Protein AF-A0A2M8ADR5-F1 (afdb_monomer)

Structure (mmCIF, N/CA/C/O backbone):
data_AF-A0A2M8ADR5-F1
#
_entry.id   AF-A0A2M8ADR5-F1
#
loop_
_atom_site.group_PDB
_atom_site.id
_atom_site.type_symbol
_atom_site.label_atom_id
_atom_site.label_alt_id
_atom_site.label_comp_id
_atom_site.label_asym_id
_atom_site.label_entity_id
_atom_site.label_seq_id
_atom_site.pdbx_PDB_ins_code
_atom_site.Cartn_x
_atom_site.Cartn_y
_atom_site.Cartn_z
_atom_site.occupancy
_atom_site.B_iso_or_equiv
_atom_site.auth_seq_id
_atom_site.auth_comp_id
_atom_site.auth_asym_id
_atom_site.auth_atom_id
_atom_site.pdbx_PDB_model_num
ATOM 1 N N . MET A 1 1 ? -13.940 2.775 -3.462 1.00 61.47 1 MET A N 1
ATOM 2 C CA . MET A 1 1 ? -12.824 2.615 -2.501 1.00 61.47 1 MET A CA 1
ATOM 3 C C . MET A 1 1 ? -12.978 3.662 -1.404 1.00 61.47 1 MET A C 1
ATOM 5 O O . MET A 1 1 ? -13.566 4.698 -1.704 1.00 61.47 1 MET A O 1
ATOM 9 N N . PRO A 1 2 ? -12.550 3.406 -0.155 1.00 67.50 2 PRO A N 1
ATOM 10 C CA . PRO A 1 2 ? -12.565 4.439 0.879 1.00 67.50 2 PRO A CA 1
ATOM 11 C C . PRO A 1 2 ? -11.746 5.651 0.419 1.00 67.50 2 PRO A C 1
ATOM 13 O O . PRO A 1 2 ? -10.695 5.488 -0.198 1.00 67.50 2 PRO A O 1
ATOM 16 N N . GLN A 1 3 ? -12.255 6.852 0.681 1.00 80.38 3 GLN A N 1
ATOM 17 C CA . GLN A 1 3 ? -11.585 8.098 0.327 1.00 80.38 3 GLN A CA 1
ATOM 18 C C . GLN A 1 3 ? -10.765 8.553 1.536 1.00 80.38 3 GLN A C 1
ATOM 20 O O . GLN A 1 3 ? -11.329 9.037 2.513 1.00 80.38 3 GLN A O 1
ATOM 25 N N . ILE A 1 4 ? -9.453 8.321 1.475 1.00 91.69 4 ILE A 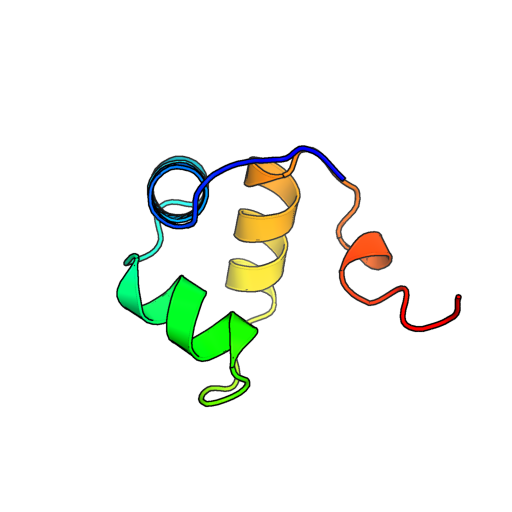N 1
ATOM 26 C CA . ILE A 1 4 ? -8.467 8.726 2.485 1.00 91.69 4 ILE A CA 1
ATOM 27 C C . ILE A 1 4 ? -7.369 9.547 1.809 1.00 91.69 4 ILE A C 1
ATOM 29 O O . ILE A 1 4 ? -7.112 9.387 0.614 1.00 91.69 4 ILE A O 1
ATOM 33 N N . SER A 1 5 ? -6.724 10.432 2.556 1.00 95.38 5 SER A N 1
ATOM 34 C CA . SER A 1 5 ? -5.561 11.179 2.077 1.00 95.38 5 SER A CA 1
ATOM 35 C C . SER A 1 5 ? -4.324 10.281 1.934 1.00 95.38 5 SER A C 1
ATOM 37 O O . SER A 1 5 ? -4.221 9.221 2.555 1.00 95.38 5 SER A O 1
ATOM 39 N N . GLN A 1 6 ? -3.338 10.728 1.147 1.00 95.69 6 GLN A N 1
ATOM 40 C CA . GLN A 1 6 ? -2.033 10.055 1.070 1.00 95.69 6 GLN A CA 1
ATOM 41 C C . GLN A 1 6 ? -1.340 9.992 2.437 1.00 95.69 6 GLN A C 1
ATOM 43 O O . GLN A 1 6 ? -0.629 9.030 2.710 1.00 95.69 6 GLN A O 1
ATOM 48 N N . GLU A 1 7 ? -1.534 11.008 3.282 1.00 97.06 7 GLU A N 1
ATOM 49 C CA . GLU A 1 7 ? -0.974 11.061 4.632 1.00 97.06 7 GLU A CA 1
ATOM 50 C C . GLU A 1 7 ? -1.608 10.005 5.542 1.00 97.06 7 GLU A C 1
ATOM 52 O O . GLU A 1 7 ? -0.890 9.252 6.195 1.00 97.06 7 GLU A O 1
ATOM 57 N N . GLU A 1 8 ? -2.936 9.876 5.523 1.00 97.31 8 GLU A N 1
ATOM 58 C CA . GLU A 1 8 ? -3.645 8.818 6.253 1.00 97.31 8 GLU A CA 1
ATOM 59 C C . GLU A 1 8 ? -3.229 7.427 5.766 1.00 97.31 8 GLU A C 1
ATOM 61 O O . GLU A 1 8 ? -2.890 6.572 6.580 1.00 97.31 8 GLU A O 1
ATOM 66 N N . LEU A 1 9 ? -3.157 7.212 4.447 1.00 97.00 9 LEU A N 1
ATOM 67 C CA . LEU A 1 9 ? -2.702 5.937 3.886 1.00 97.00 9 LEU A CA 1
ATOM 68 C C . LEU A 1 9 ? -1.257 5.613 4.288 1.00 97.00 9 LEU A C 1
ATOM 70 O O . LEU A 1 9 ? -0.946 4.466 4.607 1.00 97.00 9 LEU A O 1
ATOM 74 N N . ALA A 1 10 ? -0.370 6.607 4.263 1.00 97.88 10 ALA A N 1
ATOM 75 C CA . ALA A 1 10 ? 1.025 6.457 4.659 1.00 97.88 10 ALA A CA 1
ATOM 76 C C . ALA A 1 10 ? 1.152 6.049 6.133 1.00 97.88 10 ALA A C 1
ATOM 78 O O . ALA A 1 10 ? 1.892 5.115 6.454 1.00 97.88 10 ALA A O 1
ATOM 79 N N . ASN A 1 11 ? 0.392 6.715 7.005 1.00 98.06 11 ASN A N 1
ATOM 80 C CA . ASN A 1 11 ? 0.354 6.430 8.435 1.00 98.06 11 ASN A CA 1
ATOM 81 C C . ASN A 1 11 ? -0.190 5.021 8.707 1.00 98.06 11 ASN A C 1
ATOM 83 O O . ASN A 1 11 ? 0.483 4.227 9.362 1.00 98.06 11 ASN A O 1
ATOM 87 N N . ASP A 1 12 ? -1.346 4.676 8.139 1.00 97.62 12 ASP A N 1
ATOM 88 C CA . ASP A 1 12 ? -2.002 3.380 8.352 1.00 97.62 12 ASP A CA 1
ATOM 89 C C . ASP A 1 12 ? -1.207 2.205 7.763 1.00 97.62 12 ASP A C 1
ATOM 91 O O . ASP A 1 12 ? -1.241 1.090 8.288 1.00 97.62 12 ASP A O 1
ATOM 95 N N . ALA A 1 13 ? -0.492 2.429 6.657 1.00 97.38 13 ALA A N 1
ATOM 96 C CA . ALA A 1 13 ? 0.343 1.411 6.027 1.00 97.38 13 ALA A CA 1
ATOM 97 C C . ALA A 1 13 ? 1.772 1.354 6.599 1.00 97.38 13 ALA A C 1
ATOM 99 O O . ALA A 1 13 ? 2.540 0.476 6.194 1.00 97.38 13 ALA A O 1
ATOM 100 N N . GLU A 1 14 ? 2.137 2.257 7.517 1.00 97.75 14 GLU A N 1
ATOM 101 C CA . GLU A 1 14 ? 3.494 2.419 8.058 1.00 97.75 14 GLU A CA 1
ATOM 102 C C . GLU A 1 14 ? 4.558 2.544 6.949 1.00 97.75 14 GLU A C 1
ATOM 104 O O . GLU A 1 14 ? 5.571 1.831 6.923 1.00 97.75 14 GLU A O 1
ATOM 109 N N . ILE A 1 15 ? 4.296 3.415 5.973 1.00 97.06 15 ILE A N 1
ATOM 110 C CA . ILE A 1 15 ? 5.159 3.664 4.812 1.00 97.06 15 ILE A CA 1
ATOM 111 C C . ILE A 1 15 ? 5.374 5.176 4.676 1.00 97.06 15 ILE A C 1
ATOM 113 O O . ILE A 1 15 ? 4.433 5.938 4.867 1.00 97.06 15 ILE A O 1
ATOM 117 N N . PRO A 1 16 ? 6.576 5.652 4.299 1.00 97.94 16 PRO A N 1
ATOM 118 C CA . PRO A 1 16 ? 6.797 7.075 4.055 1.00 97.94 16 PRO A CA 1
ATOM 119 C C . PRO A 1 16 ? 5.806 7.669 3.041 1.00 97.94 16 PRO A C 1
ATOM 121 O O . PRO A 1 16 ? 5.616 7.118 1.957 1.00 97.94 16 PRO A O 1
ATOM 124 N N . ILE A 1 17 ? 5.2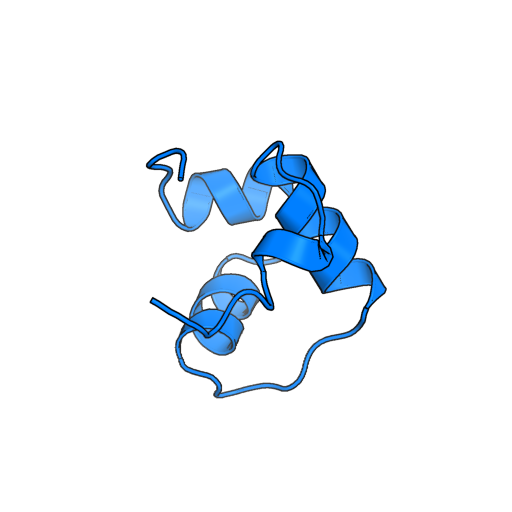33 8.839 3.334 1.00 97.62 17 ILE A N 1
ATOM 125 C CA . ILE A 1 17 ? 4.266 9.510 2.442 1.00 97.62 17 ILE A CA 1
ATOM 126 C C . ILE A 1 17 ? 4.807 9.720 1.017 1.00 97.62 17 ILE A C 1
ATOM 128 O O . ILE A 1 17 ? 4.095 9.542 0.029 1.00 97.62 17 ILE A O 1
ATOM 132 N N . ASN A 1 18 ? 6.107 10.006 0.883 1.00 97.56 18 ASN A N 1
ATOM 133 C CA . ASN A 1 18 ? 6.747 10.155 -0.422 1.00 97.56 18 ASN A CA 1
ATOM 134 C C . ASN A 1 18 ? 6.790 8.841 -1.224 1.00 97.56 18 ASN A C 1
ATOM 136 O O . ASN A 1 18 ? 6.799 8.892 -2.450 1.00 97.56 18 ASN A O 1
ATOM 140 N N . GLN A 1 19 ? 6.805 7.672 -0.577 1.00 97.94 19 GLN A N 1
ATOM 141 C CA . GLN A 1 19 ? 6.695 6.379 -1.254 1.00 97.94 19 GLN A CA 1
ATOM 142 C C . GLN A 1 19 ? 5.285 6.170 -1.806 1.00 97.94 19 GLN A C 1
ATOM 144 O O . GLN A 1 19 ? 5.177 5.759 -2.956 1.00 97.94 19 GLN A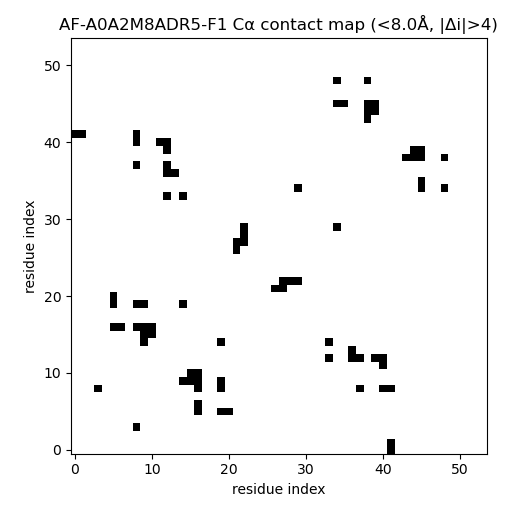 O 1
ATOM 149 N N . ILE A 1 20 ? 4.232 6.512 -1.051 1.00 97.00 20 ILE A N 1
ATOM 150 C CA . ILE A 1 20 ? 2.840 6.441 -1.534 1.00 97.00 20 ILE A CA 1
ATOM 151 C C . ILE A 1 20 ? 2.682 7.270 -2.811 1.00 97.00 20 ILE A C 1
ATOM 153 O O . ILE A 1 20 ? 2.311 6.731 -3.852 1.00 97.00 20 ILE A O 1
ATOM 157 N N . GLY A 1 21 ? 3.091 8.543 -2.780 1.00 97.12 21 GLY A N 1
ATOM 158 C CA . GLY A 1 21 ? 2.997 9.408 -3.959 1.00 97.12 21 GLY A CA 1
ATOM 159 C C . GLY A 1 21 ? 3.807 8.902 -5.163 1.00 97.12 21 GLY A C 1
ATOM 160 O O . GLY A 1 21 ? 3.354 9.013 -6.301 1.00 97.12 21 GLY A O 1
ATOM 161 N N . ARG A 1 22 ? 4.996 8.322 -4.940 1.00 98.00 22 ARG A N 1
ATOM 162 C CA . ARG A 1 22 ? 5.816 7.728 -6.016 1.00 98.00 22 ARG A CA 1
ATOM 163 C C . ARG A 1 22 ? 5.198 6.448 -6.588 1.00 98.00 22 ARG A C 1
ATOM 165 O O . ARG A 1 22 ? 5.379 6.184 -7.773 1.00 98.00 22 ARG A O 1
ATOM 172 N N . ILE A 1 23 ? 4.497 5.656 -5.771 1.00 96.62 23 ILE A N 1
ATOM 173 C CA . ILE A 1 23 ? 3.767 4.458 -6.215 1.00 96.62 23 ILE A CA 1
ATOM 174 C C . ILE A 1 23 ? 2.579 4.867 -7.089 1.00 96.62 23 ILE A C 1
ATOM 176 O O . ILE A 1 23 ? 2.437 4.338 -8.186 1.00 96.62 23 ILE A O 1
ATOM 180 N N . GLU A 1 24 ? 1.774 5.839 -6.651 1.00 93.75 24 GLU A N 1
ATOM 181 C CA . GLU A 1 24 ? 0.603 6.313 -7.407 1.00 93.75 24 GLU A CA 1
ATOM 182 C C . GLU A 1 24 ? 0.973 6.895 -8.776 1.00 93.75 24 GLU A C 1
ATOM 184 O O . GLU A 1 24 ? 0.279 6.659 -9.760 1.00 93.75 24 GLU A O 1
ATOM 189 N N . ARG A 1 25 ? 2.102 7.611 -8.866 1.00 96.06 25 ARG A N 1
ATOM 190 C CA . ARG A 1 25 ? 2.632 8.13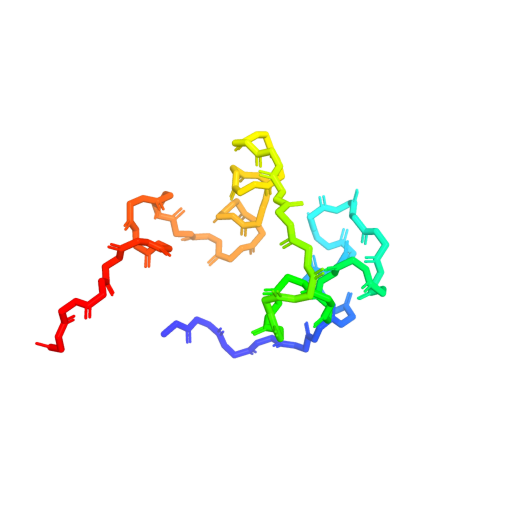7 -10.137 1.00 96.06 25 ARG A CA 1
ATOM 191 C C . ARG A 1 25 ? 3.461 7.126 -10.934 1.00 96.06 25 ARG A C 1
ATOM 193 O O . ARG A 1 25 ? 4.054 7.495 -11.944 1.00 96.06 25 ARG A O 1
ATOM 200 N N . ALA A 1 26 ? 3.539 5.876 -10.476 1.00 95.12 26 ALA A N 1
ATOM 201 C CA . ALA A 1 26 ? 4.340 4.811 -11.081 1.00 95.12 26 ALA A CA 1
ATOM 202 C C . ALA A 1 26 ? 5.838 5.158 -11.269 1.00 95.12 26 ALA A C 1
ATOM 204 O O . ALA A 1 26 ? 6.518 4.606 -12.132 1.00 95.12 26 ALA A O 1
ATOM 205 N N . GLU A 1 27 ? 6.386 6.044 -10.432 1.00 98.31 27 GLU A N 1
ATOM 206 C CA . GLU A 1 27 ? 7.800 6.450 -10.445 1.00 98.31 27 GLU A CA 1
ATOM 207 C C . GLU A 1 27 ? 8.716 5.379 -9.832 1.00 98.31 27 GLU A C 1
ATOM 209 O O . GLU A 1 27 ? 9.928 5.377 -10.063 1.00 98.31 27 GLU A O 1
ATOM 214 N N . ILE A 1 28 ? 8.154 4.476 -9.018 1.00 97.44 28 ILE A N 1
ATOM 215 C CA . ILE A 1 28 ? 8.864 3.333 -8.441 1.00 97.44 28 ILE A CA 1
ATOM 216 C C . ILE A 1 28 ? 8.092 2.034 -8.595 1.00 97.44 28 ILE A C 1
ATOM 218 O O . ILE A 1 28 ? 6.870 1.985 -8.495 1.00 97.44 28 ILE A O 1
ATOM 222 N N . LYS A 1 29 ? 8.853 0.947 -8.723 1.00 96.44 29 LYS A N 1
ATOM 223 C CA . LYS A 1 29 ? 8.370 -0.394 -8.396 1.00 96.44 29 LYS A CA 1
ATOM 224 C C . LYS A 1 29 ? 8.330 -0.542 -6.876 1.00 96.44 29 LYS A C 1
ATOM 226 O O . LYS A 1 29 ? 9.159 0.036 -6.175 1.00 96.44 29 LYS A O 1
ATOM 231 N N . THR A 1 30 ? 7.409 -1.355 -6.375 1.00 96.25 30 THR A N 1
ATOM 232 C CA . THR A 1 30 ? 7.290 -1.642 -4.943 1.00 96.25 30 THR A CA 1
ATOM 233 C C . THR A 1 30 ? 7.202 -3.144 -4.687 1.00 96.25 30 THR A C 1
ATOM 235 O O . THR A 1 30 ? 6.977 -3.930 -5.609 1.00 96.25 30 THR A O 1
ATOM 238 N N . SER A 1 31 ? 7.434 -3.565 -3.447 1.00 97.31 31 SER A N 1
ATOM 239 C CA . SER A 1 31 ? 7.374 -4.974 -3.063 1.00 97.31 31 SER A CA 1
ATOM 240 C C . SER A 1 31 ? 5.932 -5.445 -2.869 1.00 97.31 31 SER A C 1
ATOM 242 O O . SER A 1 31 ? 5.040 -4.671 -2.519 1.00 97.31 31 SER A O 1
ATOM 244 N N . LEU A 1 32 ? 5.711 -6.757 -2.978 1.00 97.25 32 LEU A N 1
ATOM 245 C CA . LEU A 1 32 ? 4.422 -7.362 -2.630 1.00 97.25 32 LEU A CA 1
ATOM 246 C C . LEU A 1 32 ? 4.046 -7.122 -1.155 1.00 97.25 32 LEU A C 1
ATOM 248 O O . LEU A 1 32 ? 2.870 -6.981 -0.834 1.00 97.25 32 LEU A O 1
ATOM 252 N N . SER A 1 33 ? 5.036 -7.019 -0.259 1.00 97.69 33 SER A N 1
ATOM 253 C CA . SER A 1 33 ? 4.802 -6.686 1.150 1.00 97.69 33 SER A CA 1
ATOM 254 C C . SER A 1 33 ? 4.240 -5.274 1.330 1.00 97.69 33 SER A C 1
ATOM 256 O O . SER A 1 33 ? 3.321 -5.090 2.124 1.00 97.69 33 SER A O 1
ATOM 258 N N . THR A 1 34 ? 4.724 -4.294 0.563 1.00 97.62 34 THR A N 1
ATOM 259 C CA . THR A 1 34 ? 4.171 -2.934 0.546 1.00 97.62 34 THR A CA 1
ATOM 260 C C . THR A 1 34 ? 2.744 -2.922 0.010 1.00 97.62 34 THR A C 1
ATOM 262 O O . THR A 1 34 ? 1.866 -2.322 0.621 1.00 97.62 34 THR A O 1
ATOM 265 N N . ILE A 1 35 ? 2.482 -3.642 -1.081 1.00 97.12 35 ILE A N 1
ATOM 266 C CA . ILE A 1 35 ? 1.130 -3.776 -1.645 1.00 97.12 35 ILE A CA 1
ATOM 267 C C . ILE A 1 35 ? 0.176 -4.397 -0.617 1.00 97.12 35 ILE A C 1
ATOM 269 O O . ILE A 1 35 ? -0.944 -3.922 -0.432 1.00 97.12 35 ILE A O 1
ATOM 273 N N . TYR A 1 36 ? 0.632 -5.416 0.116 1.00 97.88 36 TYR A N 1
ATOM 274 C CA . TYR A 1 36 ? -0.147 -6.023 1.190 1.00 97.88 36 TYR A CA 1
ATOM 275 C C . TYR A 1 36 ? -0.446 -5.028 2.321 1.00 97.88 36 TYR A C 1
ATOM 277 O O . TYR A 1 36 ? -1.601 -4.921 2.731 1.00 97.88 36 TYR A O 1
ATOM 285 N N . LYS A 1 37 ? 0.542 -4.245 2.777 1.00 97.88 37 LYS A N 1
ATOM 286 C CA . LYS A 1 37 ? 0.336 -3.177 3.774 1.00 97.88 37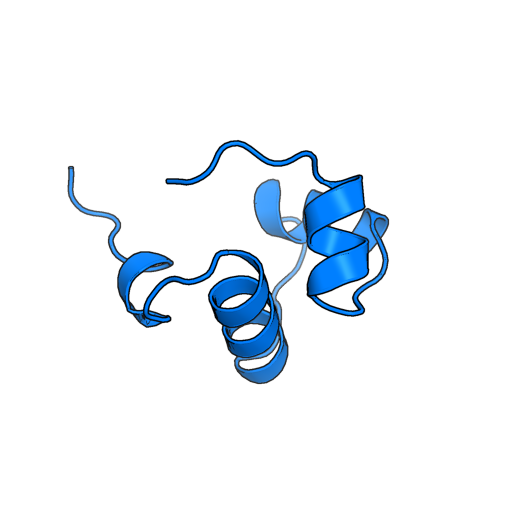 LYS A CA 1
ATOM 287 C C . LYS A 1 37 ? -0.693 -2.141 3.308 1.00 97.88 37 LYS A C 1
ATOM 289 O O . LYS A 1 37 ? -1.644 -1.870 4.034 1.00 97.88 37 LYS A O 1
ATOM 294 N N . ILE A 1 38 ? -0.568 -1.654 2.072 1.00 96.94 38 ILE A N 1
ATOM 295 C CA . ILE A 1 38 ? -1.517 -0.710 1.457 1.00 96.94 38 ILE A CA 1
ATOM 296 C C . ILE A 1 38 ? -2.930 -1.308 1.418 1.00 96.94 38 ILE A C 1
ATOM 298 O O . ILE A 1 38 ? -3.889 -0.652 1.815 1.00 96.94 38 ILE A O 1
ATOM 302 N N . SER A 1 39 ? -3.078 -2.577 1.021 1.00 96.69 39 SER A N 1
ATOM 303 C CA . SER A 1 39 ? -4.392 -3.239 0.996 1.00 96.69 39 SER A CA 1
ATOM 304 C C . SER A 1 39 ? -5.041 -3.334 2.383 1.00 96.69 39 SER A C 1
ATOM 306 O O . SER A 1 39 ? -6.258 -3.193 2.508 1.00 96.69 39 SER A O 1
ATOM 308 N N . LYS A 1 40 ? -4.233 -3.536 3.437 1.00 96.75 40 LYS A N 1
ATOM 309 C CA . LYS A 1 40 ? -4.705 -3.592 4.825 1.00 96.75 40 LYS A CA 1
ATOM 310 C C . LYS A 1 40 ? -5.140 -2.225 5.329 1.00 96.75 40 LYS A C 1
ATOM 312 O O . LYS A 1 40 ? -6.225 -2.143 5.899 1.00 96.75 40 LYS A O 1
ATOM 317 N N . ALA A 1 41 ? -4.358 -1.183 5.054 1.00 96.38 41 ALA A N 1
ATOM 318 C CA . ALA A 1 41 ? -4.716 0.199 5.364 1.00 96.38 41 ALA A CA 1
ATOM 319 C C . ALA A 1 41 ? -6.030 0.610 4.674 1.00 96.38 41 ALA A C 1
ATOM 321 O O . ALA A 1 41 ? -6.949 1.120 5.308 1.00 96.38 41 ALA A O 1
ATOM 322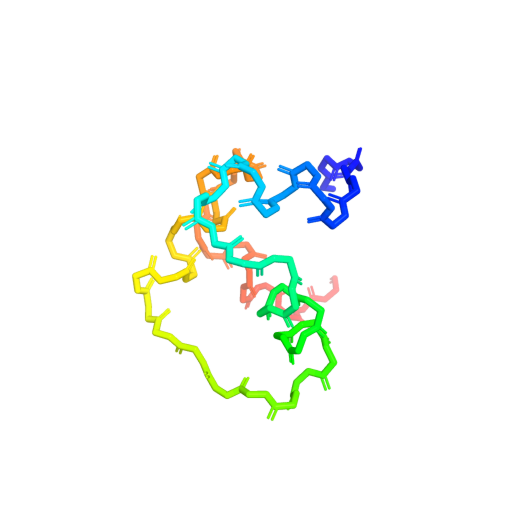 N N . LEU A 1 42 ? -6.188 0.254 3.395 1.00 95.50 42 LEU A N 1
ATOM 323 C CA . LEU A 1 42 ? -7.413 0.490 2.624 1.00 95.50 42 LEU A CA 1
ATOM 324 C C . LEU A 1 42 ? -8.578 -0.445 2.986 1.00 95.50 42 LEU A C 1
ATOM 326 O O . LEU A 1 42 ? -9.680 -0.268 2.468 1.00 95.50 42 LEU A O 1
ATOM 330 N N . LYS A 1 43 ? -8.364 -1.440 3.857 1.00 95.56 43 LYS A N 1
ATOM 331 C CA . LYS A 1 43 ? -9.368 -2.439 4.271 1.00 95.56 43 LYS A CA 1
ATOM 332 C C . LYS A 1 43 ? -10.004 -3.183 3.086 1.00 95.56 43 LYS A C 1
ATOM 334 O O . LYS A 1 43 ? -11.191 -3.502 3.107 1.00 95.56 43 LYS A O 1
ATOM 339 N N . ILE A 1 44 ? -9.204 -3.497 2.067 1.00 95.19 44 ILE A N 1
ATOM 340 C CA . ILE A 1 44 ? -9.620 -4.254 0.877 1.00 95.19 44 ILE A CA 1
ATOM 341 C C . ILE A 1 44 ? -8.812 -5.545 0.729 1.00 95.19 44 ILE A C 1
ATOM 343 O O . ILE A 1 44 ? -7.732 -5.712 1.297 1.00 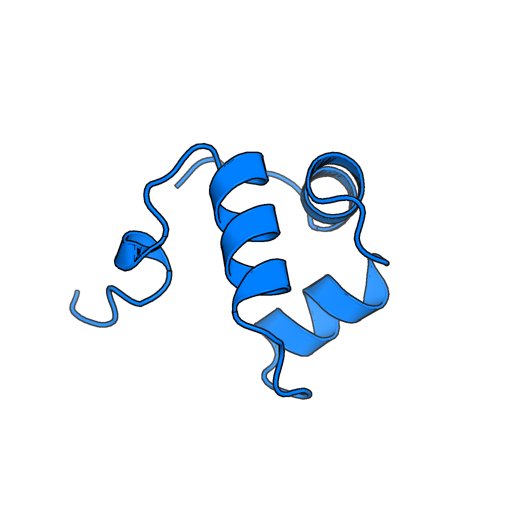95.19 44 ILE A O 1
ATOM 347 N N . ASN A 1 45 ? -9.323 -6.484 -0.068 1.00 95.19 45 ASN A N 1
ATOM 348 C CA . ASN A 1 45 ? -8.512 -7.613 -0.518 1.00 95.19 45 ASN A CA 1
ATOM 349 C C . ASN A 1 45 ? -7.415 -7.112 -1.487 1.00 95.19 45 ASN A C 1
ATOM 351 O O . ASN A 1 45 ? -7.750 -6.339 -2.385 1.00 95.19 45 ASN A O 1
ATOM 355 N N . PRO A 1 46 ? -6.149 -7.570 -1.371 1.00 95.19 46 PRO A N 1
ATOM 356 C CA . PRO A 1 46 ? -5.059 -7.167 -2.263 1.00 95.19 46 PRO A CA 1
ATOM 357 C C . PRO A 1 46 ? -5.372 -7.292 -3.756 1.00 95.19 46 PRO A C 1
ATOM 359 O O . PRO A 1 46 ? -4.861 -6.498 -4.537 1.00 95.19 46 PRO A O 1
ATOM 362 N N . LYS A 1 47 ? -6.225 -8.247 -4.159 1.00 94.44 47 LYS A N 1
ATOM 363 C CA . LYS A 1 47 ? -6.624 -8.421 -5.564 1.00 94.44 47 LYS A CA 1
ATOM 364 C C . LYS A 1 47 ? -7.247 -7.156 -6.163 1.00 94.44 47 LYS A C 1
ATOM 366 O O . LYS A 1 47 ? -7.046 -6.893 -7.337 1.00 94.44 47 LYS A O 1
ATOM 371 N N . HIS A 1 48 ? -7.939 -6.353 -5.349 1.00 93.81 48 HIS A N 1
ATOM 372 C CA . HIS A 1 48 ? -8.585 -5.120 -5.799 1.00 93.81 48 HIS A CA 1
ATOM 373 C C . HIS A 1 48 ? -7.588 -4.006 -6.151 1.00 93.81 48 HIS A C 1
ATOM 375 O O . HIS A 1 48 ? -7.975 -3.044 -6.797 1.00 93.81 48 HIS A O 1
ATOM 381 N N . LEU A 1 49 ? -6.312 -4.123 -5.756 1.00 92.62 49 LEU A N 1
ATOM 382 C CA . LEU A 1 49 ? -5.247 -3.214 -6.208 1.00 92.62 49 LEU A CA 1
ATOM 383 C C . LEU A 1 49 ? -4.760 -3.532 -7.632 1.00 92.62 49 LEU A C 1
ATOM 385 O O . LEU A 1 49 ? -3.994 -2.758 -8.198 1.00 92.62 49 LEU A O 1
ATOM 389 N N . PHE A 1 50 ? -5.178 -4.672 -8.185 1.00 92.50 50 PHE A N 1
ATOM 390 C CA . PHE A 1 50 ? -4.826 -5.141 -9.526 1.00 92.50 50 PHE A CA 1
ATOM 391 C C . PHE A 1 50 ? -6.065 -5.413 -10.385 1.00 92.50 50 PHE A C 1
ATOM 393 O O . PHE A 1 50 ? -5.983 -6.105 -11.397 1.00 92.50 50 PHE A O 1
ATOM 400 N N . ASP A 1 51 ? -7.214 -4.904 -9.950 1.00 91.19 51 ASP A N 1
ATOM 401 C CA . ASP A 1 51 ? -8.466 -4.965 -10.689 1.00 91.19 51 ASP A CA 1
ATOM 402 C C . ASP A 1 51 ? -8.459 -3.802 -11.685 1.00 91.19 51 ASP A C 1
ATOM 404 O O . ASP A 1 51 ? -8.888 -2.692 -11.379 1.00 91.19 51 ASP A O 1
ATOM 408 N N . PHE A 1 52 ? -7.776 -4.019 -12.811 1.00 87.19 52 PHE A N 1
ATOM 409 C CA . PHE A 1 52 ? -7.526 -2.997 -13.833 1.00 87.19 52 PHE A CA 1
ATOM 410 C C . PHE A 1 52 ? -8.627 -2.929 -14.898 1.00 87.19 52 PHE A C 1
ATOM 412 O O . PHE A 1 52 ? -8.533 -2.109 -15.810 1.00 87.19 52 PHE A O 1
ATOM 419 N N . GLU A 1 53 ? -9.619 -3.813 -14.815 1.00 84.69 53 GLU A N 1
ATOM 420 C CA . GLU A 1 53 ? -10.796 -3.798 -15.679 1.00 84.69 53 GLU A CA 1
ATOM 421 C C . GLU A 1 53 ? -11.887 -2.927 -15.035 1.00 84.69 53 GLU A C 1
ATOM 423 O O . GLU A 1 53 ? -11.976 -2.841 -13.810 1.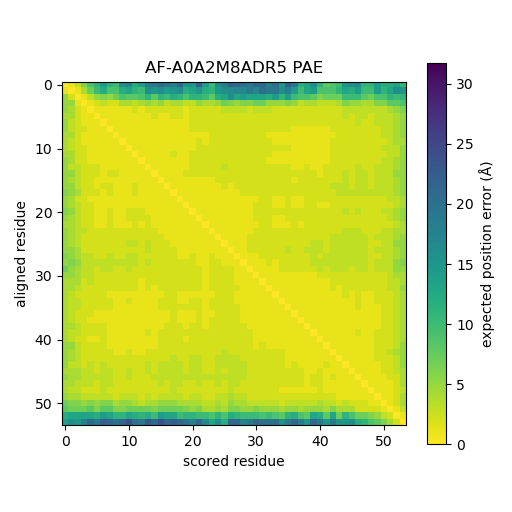00 84.69 53 GLU A O 1
ATOM 428 N N . GLU A 1 54 ? -12.647 -2.219 -15.873 1.00 58.88 54 GLU A N 1
ATOM 429 C CA . GLU A 1 54 ? -13.661 -1.233 -15.463 1.00 58.88 54 GLU A CA 1
ATOM 430 C C . GLU A 1 54 ? -14.995 -1.883 -15.061 1.00 58.88 54 GLU A C 1
ATOM 432 O O . GLU A 1 54 ? -15.435 -2.829 -15.759 1.00 58.88 54 GLU A O 1
#

pLDDT: mean 93.78, std 8.29, range [58.88, 98.31]

Radius of gyration: 10.56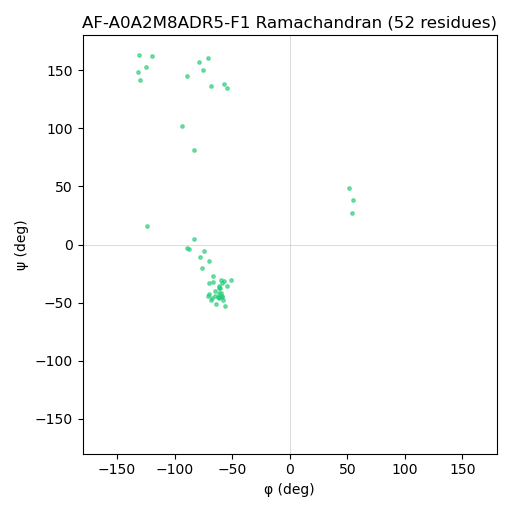 Å; Cα contacts (8 Å, |Δi|>4): 42; chains: 1; bounding box: 22×20×24 Å

Nearest PDB structures (foldseek):
  1y7y-assembly1_B  TM=1.000E+00  e=6.950E-03  Aeromonas hydrophila
  6rnz-assembly2_B  TM=9.119E-01  e=1.478E-02  Deinococcus deserti
  6jq1-assembly1_A  TM=9.111E-01  e=2.443E-02  Deinococcus geothermalis DSM 11300
  3f52-assembly1_A  TM=9.438E-01  e=3.141E-02  Corynebacterium glutamicum
  3kxa-assembly2_D  TM=9.103E-01  e=2.154E-02  Neisseria gonorrhoeae FA 1090

Solvent-accessible surface area (backbone atoms only — not comparable to full-atom values): 3352 Å² total; per-residue (Å²): 128,83,89,71,55,66,60,56,47,15,62,62,32,74,43,60,49,70,54,54,56,32,47,77,68,64,75,46,89,79,53,71,68,55,50,48,33,47,19,56,50,65,73,48,64,57,67,67,81,68,59,84,73,132

Mean predicted aligned error: 3.03 Å

Secondary structure (DSSP, 8-state):
-----HHHHHHHHTS-HHHHHHHHTT-S---HHHHHHHHHHTTS-GGGGG----

Sequence (54 aa):
MPQISQEELANDAEIPINQIGRIERAEIKTSLSTIYKISKALKINPKHLFDFEE

Foldseek 3Di:
DDDDDLVQLCVQLVHDSVVSVCVVVVVDDDDPSSLVSSCVSVVHDSVVVVPPDD